Protein AF-A0A833ZXW8-F1 (afdb_monomer_lite)

Organism: NCBI:txid89673

pLDDT: mean 70.57, std 21.38, range [37.91, 97.56]

InterPro domains:
  IPR000536 Nuclear hormone receptor, ligand-binding domain [PS51843] (1-45)
  IPR003078 Retinoic acid receptor [PR01292] (13-28)
  IPR003078 Retinoic acid receptor [PR01292] (36-49)
  IPR035500 Nuclear hormone receptor-like domain superfamily [G3DSA:1.10.565.10] (1-49)
  IPR035500 Nuclear hormone receptor-like domain superfamily [SSF48508] (1-44)

Secondary structure (DSSP, 8-state):
-HHHHHHHHHHHHHHHHHHHHHHHHHHHHSSSPPPHHHHHHHHTTTT------------------------------------

Sequence (83 aa):
MFPKILMKITDLRSISAKGAERVITLKMEIPGSMPPLIQEMLENSEGHEPLTPSSSGNTAEHSPSISPSSVENSGVSQSPLVQ

Foldseek 3Di:
DVVVVVVVVVVVVVVVVVVLVVLVVVCVVDPDHRDPVNVVVSVVVPPDDPDDDPPPDDDDDDDDDDDDDDDDDDDDDDDDDDD

Structure (mmCIF, N/CA/C/O backbone):
data_AF-A0A833ZXW8-F1
#
_entry.id   AF-A0A833ZXW8-F1
#
loop_
_atom_site.group_PDB
_atom_site.id
_atom_site.type_symbol
_atom_site.label_atom_id
_atom_site.label_alt_id
_atom_site.label_comp_id
_atom_site.label_asym_id
_atom_site.label_entity_id
_atom_site.label_seq_id
_atom_site.pdbx_PDB_ins_code
_atom_site.Cartn_x
_atom_site.Cartn_y
_atom_site.Cartn_z
_atom_site.occupancy
_atom_site.B_iso_or_equiv
_atom_site.auth_seq_id
_atom_site.auth_comp_id
_atom_site.auth_asym_id
_atom_site.auth_atom_id
_atom_site.pdbx_PDB_model_num
ATOM 1 N N . MET A 1 1 ? 5.634 -4.140 -23.769 1.00 78.88 1 MET A N 1
ATOM 2 C CA . MET A 1 1 ? 4.808 -4.070 -22.537 1.00 78.88 1 MET A CA 1
ATOM 3 C C . MET A 1 1 ? 5.501 -4.666 -21.314 1.00 78.88 1 MET A C 1
ATOM 5 O O . MET A 1 1 ? 5.374 -4.097 -20.240 1.00 78.88 1 MET A O 1
ATOM 9 N N . PHE A 1 2 ? 6.279 -5.742 -21.470 1.00 88.75 2 PHE A N 1
ATOM 10 C CA . PHE A 1 2 ? 6.949 -6.455 -20.375 1.00 88.75 2 PHE A CA 1
ATOM 11 C C . PHE A 1 2 ? 7.874 -5.603 -19.463 1.00 88.75 2 PHE A C 1
ATOM 13 O O . PHE A 1 2 ? 7.721 -5.669 -18.248 1.00 88.75 2 PHE A O 1
ATOM 20 N N . PRO A 1 3 ? 8.733 -4.693 -19.966 1.00 94.69 3 PRO A N 1
ATOM 21 C CA . PRO A 1 3 ? 9.546 -3.855 -19.072 1.00 94.69 3 PRO A CA 1
ATOM 22 C C . PRO A 1 3 ? 8.713 -2.923 -18.178 1.00 94.69 3 PRO A C 1
ATOM 24 O O . PRO A 1 3 ? 9.029 -2.716 -17.013 1.00 94.69 3 PRO A O 1
ATOM 27 N N . LYS A 1 4 ? 7.589 -2.411 -18.698 1.00 95.75 4 LYS A N 1
ATOM 28 C CA . LYS A 1 4 ? 6.702 -1.505 -17.955 1.00 95.75 4 LYS A CA 1
ATOM 29 C C . LYS A 1 4 ? 5.957 -2.221 -16.830 1.00 95.75 4 LYS A C 1
ATOM 31 O O . LYS A 1 4 ? 5.713 -1.606 -15.799 1.00 95.75 4 LYS A O 1
ATOM 36 N N . ILE A 1 5 ? 5.592 -3.496 -17.009 1.00 97.56 5 ILE A N 1
ATOM 37 C CA . ILE A 1 5 ? 4.933 -4.244 -15.930 1.00 97.56 5 ILE A CA 1
ATOM 38 C C . ILE A 1 5 ? 5.916 -4.558 -14.798 1.00 97.56 5 ILE A C 1
ATOM 40 O O . ILE A 1 5 ? 5.542 -4.447 -13.638 1.00 97.56 5 ILE A O 1
ATOM 44 N N . LEU A 1 6 ? 7.183 -4.849 -15.116 1.00 96.44 6 LEU A N 1
ATOM 45 C CA . LEU A 1 6 ? 8.220 -5.058 -14.102 1.00 96.44 6 LEU A CA 1
ATOM 46 C C . LEU A 1 6 ? 8.464 -3.796 -13.270 1.00 96.44 6 LEU A C 1
ATOM 48 O O . LEU A 1 6 ? 8.517 -3.888 -12.048 1.00 96.44 6 LEU A O 1
ATOM 52 N N . MET A 1 7 ? 8.533 -2.625 -13.913 1.00 96.50 7 MET A N 1
ATOM 53 C CA . MET A 1 7 ? 8.641 -1.346 -13.199 1.00 96.50 7 MET A CA 1
ATOM 54 C C . MET A 1 7 ? 7.448 -1.131 -12.262 1.00 96.50 7 MET A C 1
ATOM 56 O O . MET A 1 7 ? 7.659 -0.864 -11.089 1.00 96.50 7 MET A O 1
ATOM 60 N N . LYS A 1 8 ? 6.213 -1.388 -12.719 1.00 97.38 8 LYS A N 1
ATOM 61 C CA . LYS A 1 8 ? 5.014 -1.300 -11.865 1.00 97.38 8 LYS A CA 1
ATOM 62 C C . LYS A 1 8 ? 5.052 -2.238 -10.658 1.00 97.38 8 LYS A C 1
ATOM 64 O O . LYS A 1 8 ? 4.594 -1.858 -9.588 1.00 97.38 8 LYS A O 1
ATOM 69 N N . ILE A 1 9 ? 5.566 -3.457 -10.822 1.00 96.81 9 ILE A N 1
ATOM 70 C CA . ILE A 1 9 ? 5.714 -4.409 -9.711 1.00 96.81 9 ILE A CA 1
ATOM 71 C C . ILE A 1 9 ? 6.751 -3.891 -8.707 1.00 96.81 9 ILE A C 1
ATOM 73 O O . ILE A 1 9 ? 6.559 -4.023 -7.500 1.00 96.81 9 ILE A O 1
ATOM 77 N N . THR A 1 10 ? 7.847 -3.300 -9.180 1.00 97.06 10 THR A N 1
ATOM 78 C CA . THR A 1 10 ? 8.847 -2.672 -8.308 1.00 97.06 10 THR A CA 1
ATOM 79 C C . THR A 1 10 ? 8.269 -1.457 -7.583 1.00 97.06 10 THR A C 1
ATOM 81 O O . THR A 1 10 ? 8.366 -1.399 -6.360 1.00 97.06 10 THR A O 1
ATOM 84 N N . ASP A 1 11 ? 7.586 -0.558 -8.295 1.00 96.56 11 ASP A N 1
ATOM 85 C CA . ASP A 1 11 ? 6.944 0.630 -7.719 1.00 96.56 11 ASP A CA 1
ATOM 86 C C . ASP A 1 11 ? 5.917 0.238 -6.647 1.00 96.56 11 ASP A C 1
ATOM 88 O O . ASP A 1 11 ? 5.916 0.788 -5.545 1.00 96.56 11 ASP A O 1
ATOM 92 N N . LEU A 1 12 ? 5.079 -0.766 -6.933 1.00 97.50 12 LEU A N 1
ATOM 93 C CA . LEU A 1 12 ? 4.080 -1.274 -5.994 1.00 97.50 12 LEU A CA 1
ATOM 94 C C . LEU A 1 12 ? 4.725 -1.826 -4.719 1.00 97.50 12 LEU A C 1
ATOM 96 O O . LEU A 1 12 ? 4.231 -1.542 -3.632 1.00 97.50 12 LEU A O 1
ATOM 100 N N . ARG A 1 13 ? 5.838 -2.562 -4.846 1.00 94.50 13 ARG A N 1
ATOM 101 C CA . ARG A 1 13 ? 6.586 -3.096 -3.698 1.00 94.50 13 ARG A CA 1
ATOM 102 C C . ARG A 1 13 ? 7.166 -1.990 -2.822 1.00 94.50 13 ARG A C 1
ATOM 104 O O . ARG A 1 13 ? 7.065 -2.062 -1.599 1.00 94.50 13 ARG A O 1
ATOM 111 N N . SER A 1 14 ? 7.739 -0.952 -3.429 1.00 95.94 14 SER A N 1
ATOM 112 C CA . SER A 1 14 ? 8.258 0.195 -2.678 1.00 95.94 14 SER A CA 1
ATOM 113 C C . SER A 1 14 ? 7.145 0.954 -1.948 1.00 95.94 14 SER A C 1
ATOM 115 O O . SER A 1 14 ? 7.327 1.358 -0.801 1.00 95.94 14 SER A O 1
ATOM 117 N N . ILE A 1 15 ? 5.973 1.112 -2.571 1.00 97.06 15 ILE A N 1
ATOM 118 C CA . ILE A 1 15 ? 4.815 1.768 -1.946 1.00 97.06 15 ILE A CA 1
ATOM 119 C C . ILE A 1 15 ? 4.234 0.911 -0.813 1.00 97.06 15 ILE A C 1
ATOM 121 O O . ILE A 1 15 ? 3.935 1.447 0.253 1.00 97.06 15 ILE A O 1
ATOM 125 N N . SER A 1 16 ? 4.086 -0.403 -1.007 1.00 94.50 16 SER A N 1
ATOM 126 C CA . SER A 1 16 ? 3.488 -1.297 -0.007 1.00 94.50 16 SER A CA 1
ATOM 127 C C . SER A 1 16 ? 4.326 -1.395 1.265 1.00 94.50 16 SER A C 1
ATOM 129 O O . SER A 1 16 ? 3.760 -1.370 2.355 1.00 94.50 16 SER A O 1
ATOM 131 N N . ALA A 1 17 ? 5.659 -1.429 1.141 1.00 91.38 17 ALA A N 1
ATOM 132 C CA . ALA A 1 17 ? 6.563 -1.411 2.293 1.00 91.38 17 ALA A CA 1
ATOM 133 C C . ALA A 1 17 ? 6.361 -0.143 3.141 1.00 91.38 17 ALA A C 1
ATOM 135 O O . ALA A 1 17 ? 6.127 -0.217 4.345 1.00 91.38 17 ALA A O 1
ATOM 136 N N . LYS A 1 18 ? 6.314 1.023 2.486 1.00 94.31 18 LYS A N 1
ATOM 137 C CA . LYS A 1 18 ? 6.053 2.304 3.156 1.00 94.31 18 LYS A CA 1
ATOM 138 C C . LYS A 1 18 ? 4.646 2.386 3.764 1.00 94.31 18 LYS A C 1
ATOM 140 O O . LYS A 1 18 ? 4.437 3.046 4.780 1.00 94.31 18 LYS A O 1
ATOM 145 N N . GLY A 1 19 ? 3.673 1.718 3.147 1.00 94.25 19 GLY A N 1
ATOM 146 C CA . GLY A 1 19 ? 2.320 1.580 3.679 1.00 94.25 19 GLY A CA 1
ATOM 147 C C . GLY A 1 19 ? 2.290 0.818 5.005 1.00 94.25 19 GLY A C 1
ATOM 148 O O . GLY A 1 19 ? 1.650 1.285 5.944 1.00 94.25 19 GLY A O 1
ATOM 149 N N . ALA A 1 20 ? 3.017 -0.299 5.107 1.00 90.88 20 ALA A N 1
ATOM 150 C CA . ALA A 1 20 ? 3.097 -1.099 6.331 1.00 90.88 20 ALA A CA 1
ATOM 151 C C . ALA A 1 20 ? 3.681 -0.297 7.506 1.00 90.88 20 ALA A C 1
ATOM 153 O O . ALA A 1 20 ? 3.082 -0.255 8.580 1.00 90.88 20 ALA A O 1
ATOM 154 N N . GLU A 1 21 ? 4.774 0.438 7.276 1.00 89.00 21 GLU A N 1
ATOM 155 C CA . GLU A 1 21 ? 5.356 1.348 8.273 1.00 89.00 21 GLU A CA 1
ATOM 156 C C . GLU A 1 21 ? 4.335 2.382 8.762 1.00 89.00 21 GLU A C 1
ATOM 158 O O . GLU A 1 21 ? 4.174 2.606 9.965 1.00 89.00 21 GLU A O 1
ATOM 163 N N . ARG A 1 22 ? 3.584 2.992 7.836 1.00 91.44 22 ARG A N 1
ATOM 164 C CA . ARG A 1 22 ? 2.569 3.985 8.198 1.00 91.44 22 ARG A CA 1
ATO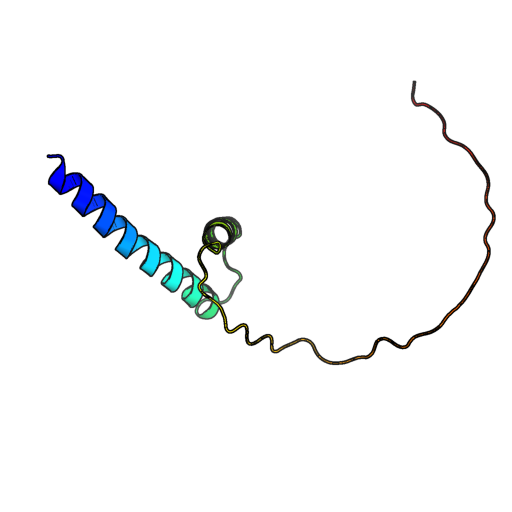M 165 C C . ARG A 1 22 ? 1.475 3.362 9.059 1.00 91.44 22 ARG A C 1
ATOM 167 O O . ARG A 1 22 ? 1.093 3.969 10.058 1.00 91.44 22 ARG A O 1
ATOM 174 N N . VAL A 1 23 ? 1.013 2.156 8.730 1.00 89.50 23 VAL A N 1
ATOM 175 C CA . VAL A 1 23 ? 0.004 1.442 9.525 1.00 89.50 23 VAL A CA 1
ATOM 176 C C . VAL A 1 23 ? 0.504 1.204 10.954 1.00 89.50 23 VAL A C 1
ATOM 178 O O . VAL A 1 23 ? -0.229 1.499 11.898 1.00 89.50 23 VAL A O 1
ATOM 181 N N . ILE A 1 24 ? 1.764 0.796 11.135 1.00 85.94 24 ILE A N 1
ATOM 182 C CA . ILE A 1 24 ? 2.380 0.631 12.463 1.00 85.94 24 ILE A CA 1
ATOM 183 C C . ILE A 1 24 ? 2.338 1.943 13.260 1.00 85.94 24 ILE A C 1
ATOM 185 O O . ILE A 1 24 ? 1.927 1.939 14.419 1.00 85.94 24 ILE A O 1
ATOM 189 N N . THR A 1 25 ? 2.696 3.076 12.646 1.00 82.94 25 THR A N 1
ATOM 190 C CA . THR A 1 25 ? 2.648 4.384 13.331 1.00 82.94 25 THR A CA 1
ATOM 191 C C . THR A 1 25 ? 1.225 4.819 13.681 1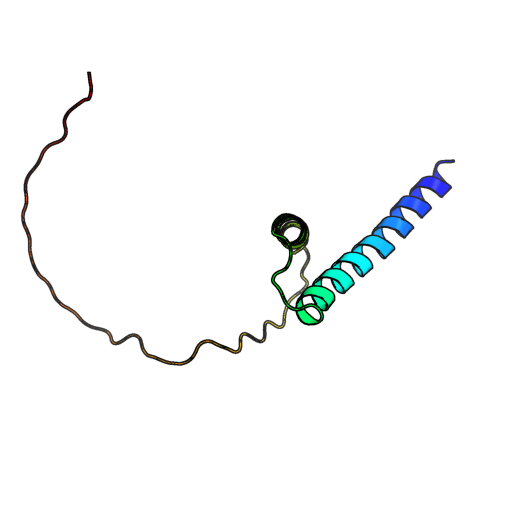.00 82.94 25 THR A C 1
ATOM 193 O O . THR A 1 25 ? 0.993 5.331 14.774 1.00 82.94 25 THR A O 1
ATOM 196 N N . LEU A 1 26 ? 0.245 4.547 12.811 1.00 85.94 26 LEU A N 1
ATOM 197 C CA . LEU A 1 26 ? -1.162 4.868 13.073 1.00 85.94 26 LEU A CA 1
ATOM 198 C C . LEU A 1 26 ? -1.702 4.137 14.300 1.00 85.94 26 LEU A C 1
ATOM 200 O O . LEU A 1 26 ? -2.534 4.702 15.005 1.00 85.94 26 LEU A O 1
ATOM 204 N N . LYS A 1 27 ? -1.211 2.918 14.576 1.00 80.00 27 LYS A N 1
ATOM 205 C CA . LYS A 1 27 ? -1.541 2.170 15.802 1.00 80.00 27 LYS A CA 1
ATOM 206 C C . LYS A 1 27 ? -1.279 2.990 17.065 1.00 80.00 27 LYS A C 1
ATOM 208 O O . LYS A 1 27 ? -1.955 2.797 18.065 1.00 80.00 27 LYS A O 1
ATOM 213 N N . MET A 1 28 ? -0.274 3.864 17.017 1.00 82.19 28 MET A N 1
ATOM 214 C CA . MET A 1 28 ? 0.133 4.709 18.136 1.00 82.19 28 MET A CA 1
ATOM 215 C C . MET A 1 28 ? -0.544 6.087 18.112 1.00 82.19 28 MET A C 1
ATOM 217 O O . MET A 1 28 ? -0.687 6.706 19.161 1.00 82.19 28 MET A O 1
ATOM 221 N N . GLU A 1 29 ? -0.949 6.581 16.936 1.00 80.44 29 GLU A N 1
ATOM 222 C CA . GLU A 1 29 ? -1.563 7.909 16.761 1.00 80.44 29 GLU A CA 1
ATOM 223 C C . GLU A 1 29 ? -3.079 7.922 17.004 1.00 80.44 29 GLU A C 1
ATOM 225 O O . GLU A 1 29 ? -3.634 8.957 17.374 1.00 80.44 29 GLU A O 1
ATOM 230 N N . ILE A 1 30 ? -3.766 6.799 16.779 1.00 83.62 30 ILE A N 1
ATOM 231 C CA . ILE A 1 30 ? -5.223 6.708 16.901 1.00 83.62 30 ILE A CA 1
ATOM 232 C C . ILE A 1 30 ? -5.582 5.975 18.201 1.00 83.62 30 ILE A C 1
ATOM 234 O O . ILE A 1 30 ? -5.088 4.872 18.429 1.00 83.62 30 ILE A O 1
ATOM 238 N N . PRO A 1 31 ? -6.475 6.529 19.044 1.00 76.75 31 PRO A N 1
ATOM 239 C CA . PRO A 1 31 ? -6.994 5.810 20.201 1.00 76.75 31 PRO A CA 1
ATOM 240 C C . PRO A 1 31 ? -7.780 4.564 19.766 1.00 76.75 31 PRO A C 1
ATOM 242 O O . PRO A 1 31 ? -8.767 4.672 19.038 1.00 76.75 31 PRO A O 1
ATOM 245 N N . GLY A 1 32 ? -7.361 3.387 20.230 1.00 83.75 32 GLY A N 1
ATOM 246 C CA . GLY A 1 32 ? -7.976 2.096 19.903 1.00 83.75 32 GLY A CA 1
ATOM 247 C C . GLY A 1 32 ? -6.937 1.047 19.500 1.00 83.75 32 GLY A C 1
ATOM 248 O O . GLY A 1 32 ? -5.764 1.358 19.320 1.00 83.75 32 GLY A O 1
ATOM 249 N N . SER A 1 33 ? -7.349 -0.215 19.381 1.00 82.56 33 SER A N 1
ATOM 250 C CA . SER A 1 33 ? -6.479 -1.277 18.866 1.00 82.56 33 SER A CA 1
ATOM 251 C C . SER A 1 33 ? -6.532 -1.331 17.338 1.00 82.56 33 SER A C 1
ATOM 253 O O . SER A 1 33 ? -7.563 -1.044 16.727 1.00 82.56 33 SER A O 1
ATOM 255 N N . MET A 1 34 ? -5.432 -1.749 16.712 1.00 91.38 34 MET A N 1
ATOM 256 C CA . MET A 1 34 ? -5.413 -2.059 15.282 1.00 91.38 34 MET A CA 1
ATOM 257 C C . MET A 1 34 ? -6.490 -3.109 14.947 1.00 91.38 34 MET A C 1
ATOM 259 O O . MET A 1 34 ? -6.660 -4.047 15.726 1.00 91.38 34 MET A O 1
ATOM 263 N N . PRO A 1 35 ? -7.224 -2.989 13.824 1.00 90.06 35 PRO A N 1
ATOM 264 C CA . PRO A 1 35 ? -8.200 -4.004 13.436 1.00 90.06 35 PRO A CA 1
ATOM 265 C C . PRO A 1 35 ? -7.542 -5.385 13.270 1.00 90.06 35 PRO A C 1
ATOM 267 O O . PRO A 1 35 ? -6.472 -5.451 12.659 1.00 90.06 35 PRO A O 1
ATOM 270 N N . PRO A 1 36 ? -8.181 -6.479 13.729 1.00 88.88 36 PRO A N 1
ATOM 271 C CA . PRO A 1 36 ? -7.563 -7.808 13.790 1.00 88.88 36 PRO A CA 1
ATOM 272 C C . PRO A 1 36 ? -7.087 -8.298 12.420 1.00 88.88 36 PRO A C 1
ATOM 274 O O . PRO A 1 36 ? -5.958 -8.741 12.289 1.0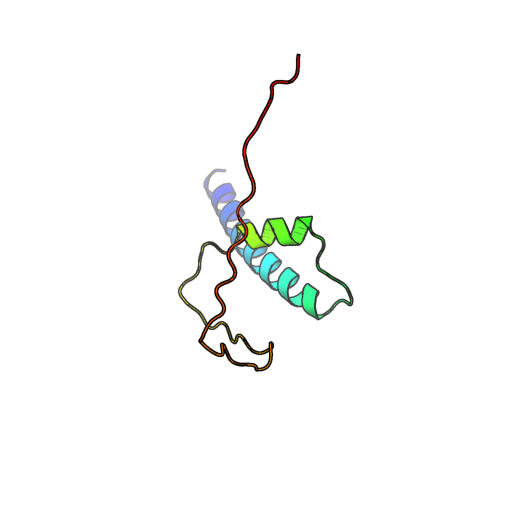0 88.88 36 PRO A O 1
ATOM 277 N N . LEU A 1 37 ? -7.875 -8.078 11.363 1.00 92.75 37 LEU A N 1
ATOM 278 C CA . LEU A 1 37 ? -7.479 -8.446 10.001 1.00 92.75 37 LEU A CA 1
ATOM 279 C C . LEU A 1 37 ? -6.219 -7.705 9.520 1.00 92.75 37 LEU A C 1
ATOM 281 O O . LEU A 1 37 ? -5.383 -8.276 8.829 1.00 92.75 37 LEU A O 1
ATOM 285 N N . ILE A 1 38 ? -6.083 -6.417 9.850 1.00 90.06 38 ILE A N 1
ATOM 286 C CA . ILE A 1 38 ? -4.900 -5.635 9.459 1.00 90.06 38 ILE A CA 1
ATOM 287 C C . ILE A 1 38 ? -3.688 -6.118 10.248 1.00 90.06 38 ILE A C 1
ATOM 289 O O . ILE A 1 38 ? -2.608 -6.248 9.680 1.00 90.06 38 ILE A O 1
ATOM 293 N N . GLN A 1 39 ? -3.884 -6.409 11.533 1.00 89.62 39 GLN A N 1
ATOM 294 C CA . GLN A 1 39 ? -2.857 -6.965 12.396 1.00 89.62 39 GLN A CA 1
ATOM 295 C C . GLN A 1 39 ? -2.354 -8.314 11.856 1.00 89.62 39 GLN A C 1
ATOM 297 O O . GLN A 1 39 ? -1.166 -8.433 11.576 1.00 89.62 39 GLN A O 1
ATOM 302 N N . GLU A 1 40 ? -3.255 -9.257 11.570 1.00 89.75 40 GLU A N 1
ATOM 303 C CA . GLU A 1 40 ? -2.934 -10.558 10.968 1.00 89.75 40 GLU A CA 1
ATOM 304 C C . GLU A 1 40 ? -2.170 -10.391 9.642 1.00 89.75 40 GLU A C 1
ATOM 306 O O . GLU A 1 40 ? -1.175 -11.070 9.387 1.00 89.75 40 GLU A O 1
ATOM 311 N N . MET A 1 41 ? -2.582 -9.453 8.781 1.00 88.44 41 MET A N 1
ATOM 312 C CA . MET A 1 41 ? -1.878 -9.187 7.519 1.00 88.44 41 MET A CA 1
ATOM 313 C C . MET A 1 41 ? -0.462 -8.616 7.718 1.00 88.44 41 MET A C 1
ATOM 315 O O . MET A 1 41 ? 0.421 -8.901 6.906 1.00 88.44 41 MET A O 1
ATOM 319 N N . LEU A 1 42 ? -0.224 -7.829 8.772 1.00 85.88 42 LEU A N 1
ATOM 320 C CA . LEU A 1 42 ? 1.104 -7.293 9.088 1.00 85.88 42 LEU A CA 1
ATOM 321 C C . LEU A 1 42 ? 2.013 -8.326 9.758 1.00 85.88 42 LEU A C 1
ATOM 323 O O . LEU A 1 42 ? 3.183 -8.401 9.400 1.00 85.88 42 LEU A O 1
ATOM 327 N N . GLU A 1 43 ? 1.477 -9.154 10.652 1.00 82.75 43 GLU A N 1
ATOM 328 C CA . GLU A 1 43 ? 2.211 -10.228 11.340 1.00 82.75 43 GLU A CA 1
ATOM 329 C C . GLU A 1 43 ? 2.795 -11.245 10.348 1.00 82.75 43 GLU A C 1
ATOM 331 O O . GLU A 1 43 ? 3.925 -11.705 10.492 1.00 82.75 43 GLU A O 1
ATOM 336 N N . ASN A 1 44 ? 2.074 -11.526 9.259 1.00 81.06 44 ASN A N 1
ATOM 337 C CA . ASN A 1 44 ? 2.566 -12.374 8.170 1.00 81.06 44 ASN A CA 1
ATOM 338 C C . ASN A 1 44 ? 3.770 -11.777 7.407 1.00 81.06 44 ASN A C 1
ATOM 340 O O . ASN A 1 44 ? 4.438 -12.491 6.658 1.00 81.06 44 ASN A O 1
ATOM 344 N N . SER A 1 45 ? 4.049 -10.478 7.565 1.00 72.12 45 SER A N 1
ATOM 345 C CA . SER A 1 45 ? 5.130 -9.769 6.866 1.00 72.12 45 SER A CA 1
ATOM 346 C C . SER A 1 45 ? 6.442 -9.698 7.669 1.00 72.12 45 SER A C 1
ATOM 348 O O . SER A 1 45 ? 7.464 -9.305 7.110 1.00 72.12 45 SER A O 1
ATOM 350 N N . GLU A 1 46 ? 6.455 -10.114 8.942 1.00 61.53 46 GLU A N 1
ATOM 351 C CA . GLU A 1 46 ? 7.605 -9.983 9.863 1.00 61.53 46 GLU A CA 1
ATOM 352 C C . GLU A 1 46 ? 8.676 -11.092 9.726 1.00 61.53 46 GLU A C 1
ATOM 354 O O . GLU A 1 46 ? 9.599 -11.190 10.526 1.00 61.53 46 GLU A O 1
ATOM 359 N N . GLY A 1 47 ? 8.622 -11.915 8.673 1.00 57.22 47 GLY A N 1
ATOM 360 C CA . GLY A 1 47 ? 9.615 -12.967 8.393 1.00 57.22 47 GLY A CA 1
ATOM 361 C C . GLY A 1 47 ? 10.932 -12.501 7.744 1.00 57.22 47 GLY A C 1
ATOM 362 O O . GLY A 1 47 ? 11.742 -13.339 7.351 1.00 57.22 47 GLY A O 1
ATOM 363 N N . HIS A 1 48 ? 11.156 -11.193 7.591 1.00 50.25 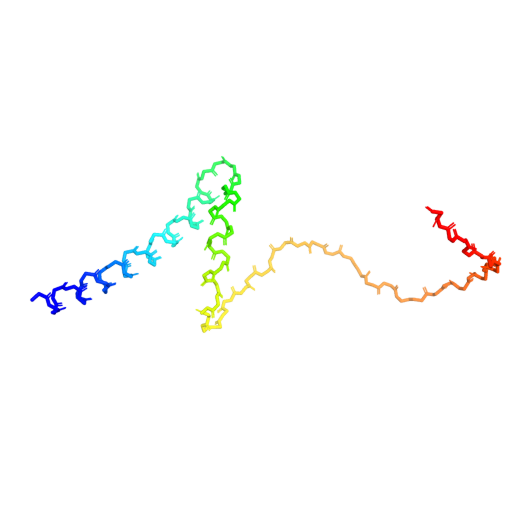48 HIS A N 1
ATOM 364 C CA . HIS A 1 48 ? 12.347 -10.616 6.950 1.00 50.25 48 HIS A CA 1
ATOM 365 C C . HIS A 1 48 ? 13.057 -9.604 7.866 1.00 50.25 48 HIS A C 1
ATOM 367 O O . HIS A 1 48 ? 13.148 -8.419 7.560 1.00 50.25 48 HIS A O 1
ATOM 373 N N . GLU A 1 49 ? 13.601 -10.078 8.985 1.00 47.84 49 GLU A N 1
ATOM 374 C CA . GLU A 1 49 ? 14.544 -9.309 9.806 1.00 47.84 49 GLU A CA 1
ATOM 375 C C . GLU A 1 49 ? 15.998 -9.598 9.383 1.00 47.84 49 GLU A C 1
ATOM 377 O O . GLU A 1 49 ? 16.397 -10.760 9.280 1.00 47.84 49 GLU A O 1
ATOM 382 N N . PRO A 1 50 ? 16.850 -8.569 9.252 1.00 48.50 50 PRO A N 1
ATOM 383 C CA . PRO A 1 50 ? 18.177 -8.601 9.833 1.00 48.50 50 PRO A CA 1
ATOM 384 C C . PRO A 1 50 ? 18.137 -7.870 11.186 1.00 48.50 50 PRO A C 1
ATOM 386 O O . PRO A 1 50 ? 18.295 -6.658 11.246 1.00 48.50 50 PRO A O 1
ATOM 389 N N . LEU A 1 51 ? 17.935 -8.648 12.251 1.00 49.81 51 LEU A N 1
ATOM 390 C CA . LEU A 1 51 ? 18.393 -8.442 13.634 1.00 49.81 51 LEU A CA 1
ATOM 391 C C . LEU A 1 51 ? 18.187 -7.053 14.299 1.00 49.81 51 LEU A C 1
ATOM 393 O O . LEU A 1 51 ? 19.082 -6.216 14.254 1.00 49.81 51 LEU A O 1
ATOM 397 N N . THR A 1 52 ? 17.118 -6.943 15.102 1.00 41.31 52 THR A N 1
ATOM 398 C CA . THR A 1 52 ? 16.954 -6.306 16.441 1.00 41.31 52 THR A CA 1
ATOM 399 C C . THR A 1 52 ? 17.253 -4.791 16.598 1.00 41.31 52 THR A C 1
ATOM 401 O O . THR A 1 52 ? 18.231 -4.284 16.058 1.00 41.31 52 THR A O 1
ATOM 404 N N . PRO A 1 53 ? 16.467 -4.032 17.401 1.00 45.22 53 PRO A N 1
ATOM 405 C CA . PRO A 1 53 ? 16.483 -4.178 18.859 1.00 45.22 53 PRO A CA 1
ATOM 406 C C . PRO A 1 53 ? 15.077 -4.152 19.476 1.00 45.22 53 PRO A C 1
ATOM 408 O O . PRO A 1 53 ? 14.419 -3.114 19.541 1.00 45.22 53 PRO A O 1
ATOM 411 N N . SER A 1 54 ? 14.638 -5.284 20.029 1.00 44.03 54 SER A N 1
ATOM 412 C CA . SER A 1 54 ? 13.519 -5.304 20.967 1.00 44.03 54 SER A CA 1
ATOM 413 C C . SER A 1 54 ? 13.958 -4.649 22.280 1.00 44.03 54 SER A C 1
ATOM 415 O O . SER A 1 54 ? 14.576 -5.280 23.140 1.00 44.03 54 SER A O 1
ATOM 417 N N . SER A 1 55 ? 13.631 -3.368 22.448 1.00 45.31 55 SER A N 1
ATOM 418 C CA . SER A 1 55 ? 13.470 -2.780 23.775 1.00 45.31 55 SER A CA 1
ATOM 419 C C . SER A 1 55 ? 12.194 -3.369 24.382 1.00 45.31 55 SER A C 1
ATOM 421 O O . SER A 1 55 ? 11.105 -2.815 24.261 1.00 45.31 55 SER A O 1
ATOM 423 N N . SER A 1 56 ? 12.322 -4.556 24.977 1.00 49.94 56 SER A N 1
ATOM 424 C CA . SER A 1 56 ? 11.307 -5.117 25.867 1.00 49.94 56 SER A CA 1
ATOM 425 C C . SER A 1 56 ? 11.382 -4.365 27.187 1.00 49.94 56 SER A C 1
ATOM 427 O O . SER A 1 56 ? 12.252 -4.627 28.015 1.00 49.94 56 SER A O 1
ATOM 429 N N . GLY A 1 57 ? 10.487 -3.400 27.366 1.00 42.09 57 GLY A N 1
ATOM 430 C CA . GLY A 1 57 ? 10.431 -2.571 28.559 1.00 42.09 57 GLY A CA 1
ATOM 431 C C . GLY A 1 57 ? 9.004 -2.329 29.011 1.00 42.09 57 GLY A C 1
ATOM 432 O O . GLY A 1 57 ? 8.536 -1.210 28.848 1.00 42.09 57 GLY A O 1
ATOM 433 N N . ASN A 1 58 ? 8.348 -3.356 29.577 1.00 44.66 58 ASN A N 1
ATOM 434 C CA . ASN A 1 58 ? 7.333 -3.246 30.644 1.00 44.66 58 ASN A CA 1
ATOM 435 C C . ASN A 1 58 ? 6.586 -4.567 30.936 1.00 44.66 58 ASN A C 1
ATOM 437 O O . ASN A 1 58 ? 5.451 -4.750 30.522 1.00 44.66 58 ASN A O 1
ATOM 441 N N . THR A 1 59 ? 7.153 -5.409 31.802 1.00 37.91 59 THR A N 1
ATOM 442 C CA . THR A 1 59 ? 6.375 -6.044 32.886 1.00 37.91 59 THR A CA 1
ATOM 443 C C . THR A 1 59 ? 7.297 -6.242 34.081 1.00 37.91 59 THR A C 1
ATOM 445 O O . THR A 1 59 ? 8.334 -6.892 33.979 1.00 37.91 59 THR A O 1
ATOM 448 N N . ALA A 1 60 ? 6.934 -5.591 35.180 1.00 40.84 60 ALA A N 1
ATOM 449 C CA . ALA A 1 60 ? 7.662 -5.538 36.433 1.00 40.84 60 ALA A CA 1
ATOM 450 C C . ALA A 1 60 ? 7.771 -6.911 37.128 1.00 40.84 60 ALA A C 1
ATOM 452 O O . ALA A 1 60 ? 6.819 -7.683 37.159 1.00 40.84 60 ALA A O 1
ATOM 453 N N . GLU A 1 61 ? 8.964 -7.167 37.665 1.00 41.25 61 GLU A N 1
ATOM 454 C CA . GLU A 1 61 ? 9.284 -7.766 38.970 1.00 41.25 61 GLU A CA 1
ATOM 455 C C . GLU A 1 61 ? 8.281 -8.753 39.613 1.00 41.25 61 GLU A C 1
ATOM 457 O O . GLU A 1 61 ? 7.286 -8.336 40.196 1.00 41.25 61 GLU A O 1
ATOM 462 N N . HIS A 1 62 ? 8.612 -10.056 39.640 1.00 43.25 62 HIS A N 1
ATOM 463 C CA . HIS A 1 62 ? 8.941 -10.787 40.883 1.00 43.25 62 HIS A CA 1
ATOM 464 C C . HIS A 1 62 ? 9.377 -12.252 40.614 1.00 43.25 62 HIS A C 1
ATOM 466 O O . HIS A 1 62 ? 8.826 -12.950 39.770 1.00 43.25 62 HIS A O 1
ATOM 472 N N . SER A 1 63 ? 10.402 -12.678 41.358 1.00 41.38 63 SER A N 1
ATOM 473 C CA . SER A 1 63 ? 11.184 -13.932 41.372 1.00 41.38 63 SER A CA 1
ATOM 474 C C . SER A 1 63 ? 10.492 -15.280 41.085 1.00 41.38 63 SER A C 1
ATOM 476 O O . SER A 1 63 ? 9.383 -15.502 41.569 1.00 41.38 63 SER A O 1
ATOM 478 N N . PRO A 1 64 ? 11.206 -16.294 40.536 1.00 46.06 64 PRO A N 1
ATOM 479 C CA . PRO A 1 64 ? 10.868 -17.687 40.790 1.00 46.06 64 PRO A CA 1
ATOM 480 C C . PRO A 1 64 ? 11.543 -18.128 42.100 1.00 46.06 64 PRO A C 1
ATOM 482 O O . PRO A 1 64 ? 12.746 -18.384 42.149 1.00 46.06 64 PRO A O 1
ATOM 485 N N . SER A 1 65 ? 10.774 -18.194 43.188 1.00 45.59 65 SER A N 1
ATOM 486 C CA . SER A 1 65 ? 11.199 -18.918 44.390 1.00 45.59 65 SER A CA 1
ATOM 487 C C . SER A 1 65 ? 11.105 -20.416 44.112 1.00 45.59 65 SER A C 1
ATOM 489 O O . SER A 1 65 ? 10.031 -20.954 43.857 1.00 45.59 65 SER A O 1
ATOM 491 N N . ILE A 1 66 ? 12.252 -21.074 44.151 1.00 50.53 66 ILE A N 1
ATOM 492 C CA . ILE A 1 66 ? 12.426 -22.523 44.085 1.00 50.53 66 ILE A CA 1
ATOM 493 C C . ILE A 1 66 ? 11.984 -23.193 45.400 1.00 50.53 66 ILE A C 1
ATOM 495 O O . ILE A 1 66 ? 12.416 -22.772 46.473 1.00 50.53 66 ILE A O 1
ATOM 499 N N . SER A 1 67 ? 11.283 -24.333 45.265 1.00 45.19 67 SER A N 1
ATOM 500 C CA . SER A 1 67 ? 11.126 -25.478 46.210 1.00 45.19 67 SER A CA 1
ATOM 501 C C . SER A 1 67 ? 9.754 -25.629 46.937 1.00 45.19 67 SER A C 1
ATOM 503 O O . SER A 1 67 ? 8.951 -24.702 46.911 1.00 45.19 67 SER A O 1
ATOM 505 N N . PRO A 1 68 ? 9.414 -26.816 47.506 1.00 60.47 68 PRO A N 1
ATOM 506 C CA . PRO A 1 68 ? 8.514 -27.804 46.887 1.00 60.47 68 PRO A CA 1
ATOM 507 C C . PRO A 1 68 ? 7.335 -28.220 47.802 1.00 60.47 68 PRO A C 1
ATOM 509 O O . PRO A 1 68 ? 7.403 -28.080 49.021 1.00 60.47 68 PRO A O 1
ATOM 512 N N . SER A 1 69 ? 6.277 -28.836 47.268 1.00 42.56 69 SER A N 1
ATOM 513 C CA . SER A 1 69 ? 5.369 -29.631 48.111 1.00 42.56 69 SER A CA 1
ATOM 514 C C . SER A 1 69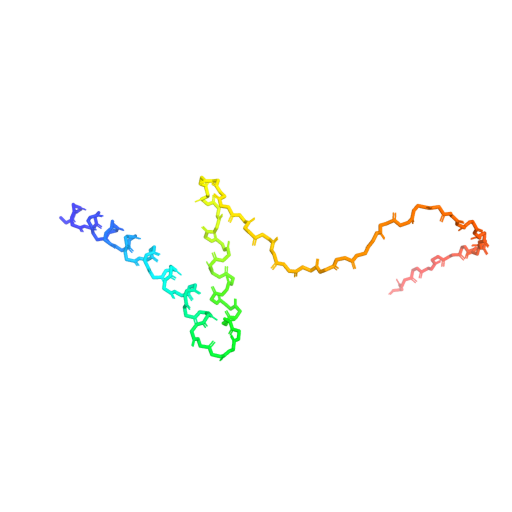 ? 4.751 -30.807 47.360 1.00 42.56 69 SER A C 1
ATOM 516 O O . SER A 1 69 ? 3.979 -30.672 46.417 1.00 42.56 69 SER A O 1
ATOM 518 N N . SER A 1 70 ? 5.150 -31.990 47.820 1.00 53.84 70 SER A N 1
ATOM 519 C CA . SER A 1 70 ? 4.510 -33.272 47.569 1.00 53.84 70 SER A CA 1
ATOM 520 C C . SER A 1 70 ? 3.154 -33.297 48.273 1.00 53.84 70 SER A C 1
ATOM 522 O O . SER A 1 70 ? 3.114 -33.081 49.483 1.00 53.84 70 SER A O 1
ATOM 524 N N . VAL A 1 71 ? 2.075 -33.592 47.547 1.00 53.56 71 VAL A N 1
ATOM 525 C CA . VAL A 1 71 ? 0.890 -34.249 48.113 1.00 53.56 71 VAL A CA 1
ATOM 526 C C . VAL A 1 71 ? 0.340 -35.258 47.107 1.00 53.56 71 VAL A C 1
ATOM 528 O O . VAL A 1 71 ? -0.104 -34.934 46.009 1.00 53.56 71 VAL A O 1
ATOM 531 N N . GLU A 1 72 ? 0.447 -36.509 47.524 1.00 48.69 72 GLU A N 1
ATOM 532 C CA . GLU A 1 72 ? -0.221 -37.700 47.029 1.00 48.69 72 GLU A CA 1
ATOM 533 C C . GLU A 1 72 ? -1.741 -37.488 46.937 1.00 48.69 72 GLU A C 1
ATOM 535 O O . GLU A 1 72 ? -2.371 -37.077 47.910 1.00 48.69 72 GLU A O 1
ATOM 540 N N . ASN A 1 73 ? -2.345 -37.792 45.785 1.00 45.75 73 ASN A N 1
ATOM 541 C CA . ASN A 1 73 ? -3.766 -38.127 45.743 1.00 45.75 73 ASN A CA 1
ATOM 542 C C . ASN A 1 73 ? -4.030 -39.219 44.703 1.00 45.75 73 ASN A C 1
ATOM 544 O O . ASN A 1 73 ? -4.191 -38.979 43.507 1.00 45.75 73 ASN A O 1
ATOM 548 N N . SER A 1 74 ? -4.036 -40.442 45.211 1.00 50.81 74 SER A N 1
ATOM 549 C CA . SER A 1 74 ? -4.512 -41.664 44.580 1.00 50.81 74 SER A CA 1
ATOM 550 C C . SER A 1 74 ? -5.991 -41.534 44.196 1.00 50.81 74 SER A C 1
ATOM 552 O O . SER A 1 74 ? -6.809 -41.137 45.021 1.00 50.81 74 SER A O 1
ATOM 554 N N . GLY A 1 75 ? -6.366 -41.920 42.972 1.00 43.94 75 GLY A N 1
ATOM 555 C CA . GLY A 1 75 ? -7.768 -41.853 42.546 1.00 43.94 75 GLY A CA 1
ATOM 556 C C . GLY A 1 75 ? -8.069 -42.484 41.187 1.00 43.94 75 GLY A C 1
ATOM 557 O O . GLY A 1 75 ? -8.396 -41.775 40.251 1.00 43.94 75 GLY A O 1
ATOM 558 N N . VAL A 1 76 ? -7.911 -43.809 41.102 1.00 46.91 76 VAL A N 1
ATOM 559 C CA . VAL A 1 76 ? -8.771 -44.783 40.389 1.00 46.91 76 VAL A CA 1
ATOM 560 C C . VAL A 1 76 ? -9.431 -44.373 39.049 1.00 46.91 76 VAL A C 1
ATOM 562 O O . VAL A 1 76 ? -10.362 -43.582 38.991 1.00 46.91 76 VAL A O 1
ATOM 565 N N . SER A 1 77 ? -8.976 -45.062 37.994 1.00 51.66 77 SER A N 1
ATOM 566 C CA . SER A 1 77 ? -9.725 -45.752 36.924 1.00 51.66 77 SER A CA 1
ATOM 567 C C . SER A 1 77 ? -11.140 -45.289 36.529 1.00 51.66 77 SER A C 1
ATOM 569 O O . SER A 1 77 ? -12.068 -45.432 37.313 1.00 51.66 77 SER A O 1
ATOM 571 N N . GLN A 1 78 ? -11.320 -44.960 35.240 1.00 46.25 78 GLN A N 1
ATOM 572 C CA . GLN A 1 78 ? -12.158 -45.666 34.235 1.00 46.25 78 GLN A CA 1
ATOM 573 C C . GLN A 1 78 ? -12.763 -44.708 33.193 1.00 46.25 78 GLN A C 1
ATOM 575 O O . GLN A 1 78 ? -13.585 -43.854 33.507 1.00 46.25 78 GLN A O 1
ATOM 580 N N . SER A 1 79 ? -12.425 -44.942 31.921 1.00 49.69 79 SER A N 1
ATOM 581 C CA . SER A 1 79 ? -13.256 -44.581 30.761 1.00 49.69 79 SER A CA 1
ATOM 582 C C . SER A 1 79 ? -14.547 -45.416 30.748 1.00 49.69 79 SER A C 1
ATOM 584 O O . SER A 1 79 ? -14.518 -46.558 31.218 1.00 49.69 79 SER A O 1
ATOM 586 N N . PRO A 1 80 ? -15.642 -44.935 30.124 1.00 57.03 80 PRO A N 1
ATOM 587 C CA . PRO A 1 80 ? -16.113 -45.680 28.949 1.00 57.03 80 PRO A CA 1
ATOM 588 C C . PRO A 1 80 ? -16.769 -44.854 27.818 1.00 57.03 80 PRO A C 1
ATOM 590 O O . PRO A 1 80 ? -17.490 -43.888 28.036 1.00 57.03 80 PRO A O 1
ATOM 593 N N . LEU A 1 81 ? -16.479 -45.328 26.600 1.00 50.41 81 LEU A N 1
ATOM 594 C CA . LEU A 1 81 ? -17.318 -45.526 25.405 1.00 50.41 81 LEU A CA 1
ATOM 595 C C . LEU A 1 81 ? -18.700 -44.829 25.339 1.00 50.41 81 LEU A C 1
ATOM 597 O O . LEU A 1 81 ? -19.625 -45.197 26.058 1.00 50.41 81 LEU A O 1
ATOM 601 N N . VAL A 1 82 ? -18.859 -43.922 24.369 1.00 56.66 82 VAL A N 1
ATOM 602 C CA . VAL A 1 82 ? -20.162 -43.447 23.864 1.00 56.66 82 VAL A CA 1
ATOM 603 C C . VAL A 1 82 ? -20.657 -44.371 22.744 1.00 56.66 82 VAL A C 1
ATOM 605 O O . VAL A 1 82 ? -19.870 -44.756 21.878 1.00 56.66 82 VAL A O 1
ATOM 608 N N . GLN A 1 83 ? -21.932 -44.763 22.845 1.00 55.94 83 GLN A N 1
ATOM 609 C CA . GLN A 1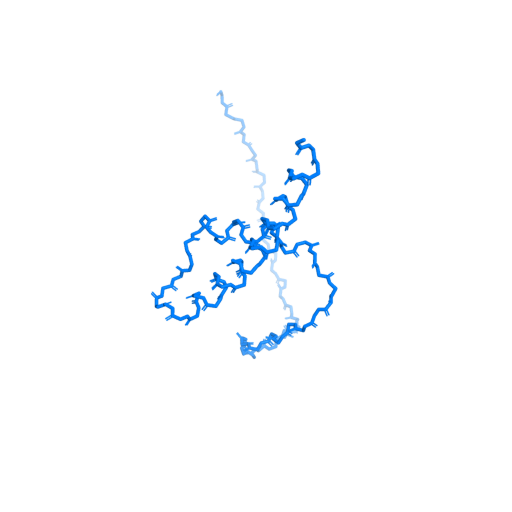 83 ? -22.677 -45.636 21.923 1.00 55.94 83 GLN A CA 1
ATOM 610 C C . GLN A 1 83 ? -22.876 -45.026 20.536 1.00 55.94 83 GLN A C 1
ATOM 612 O O . GLN A 1 83 ? -23.027 -43.786 20.455 1.00 55.94 83 GLN A O 1
#

Radius of gyration: 25.89 Å; chains: 1; bounding box: 41×54×71 Å